Protein AF-A0A6M4JC79-F1 (afdb_monomer)

Radius of gyration: 13.84 Å; Cα contacts (8 Å, |Δi|>4): 183; chains: 1; boundin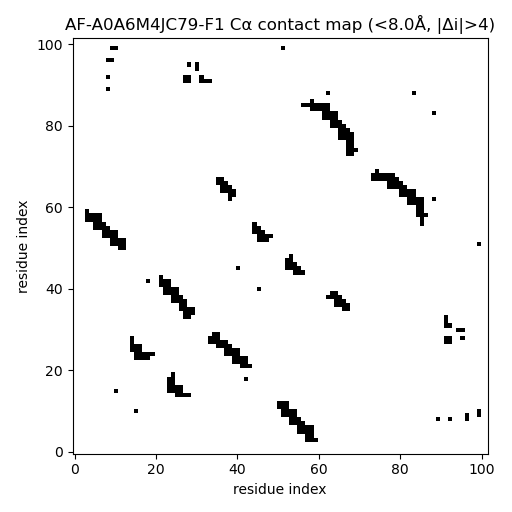g box: 28×36×41 Å

Foldseek 3Di:
DDPFDKDKAKDAPVQWADDDVQWTKGAFDCPFPRHQKIFTDGPVQWADDPRIIMGMDTQADKTWIWHWDPDPPTRPPTPDIDIDGPVVSCVSCVVVRVVVVD

Structure (mmCIF, N/CA/C/O backbone):
data_AF-A0A6M4JC79-F1
#
_entry.id   AF-A0A6M4JC79-F1
#
loop_
_atom_site.group_PDB
_atom_site.id
_atom_site.type_symbol
_atom_site.label_atom_id
_atom_site.label_alt_id
_atom_site.label_comp_id
_atom_site.label_asym_id
_atom_site.label_entity_id
_atom_site.label_seq_id
_atom_site.pdbx_PDB_ins_code
_atom_site.Cartn_x
_atom_site.Cartn_y
_atom_site.Cartn_z
_atom_site.occupancy
_atom_site.B_i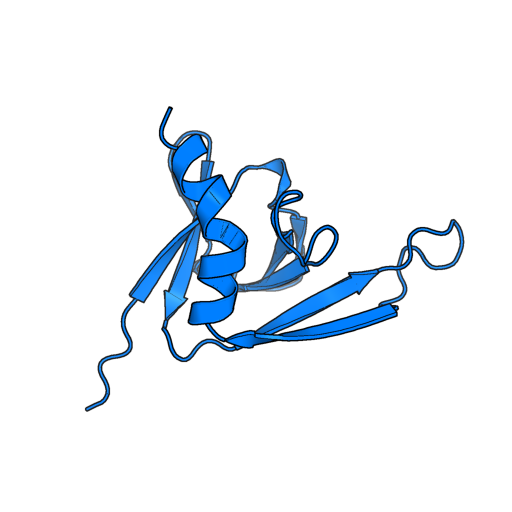so_or_equiv
_atom_site.auth_seq_id
_atom_site.auth_comp_id
_atom_site.auth_asym_id
_atom_site.auth_atom_id
_atom_site.pdbx_PDB_model_num
ATOM 1 N N . MET A 1 1 ? -15.963 0.072 -25.530 1.00 44.28 1 MET A N 1
ATOM 2 C CA . MET A 1 1 ? -14.582 0.285 -25.051 1.00 44.28 1 MET A CA 1
ATOM 3 C C . MET A 1 1 ? -14.689 0.570 -23.566 1.00 44.28 1 MET A C 1
ATOM 5 O O . MET A 1 1 ? -15.346 1.542 -23.220 1.00 44.28 1 MET A O 1
ATOM 9 N N . ASN A 1 2 ? -14.167 -0.299 -22.699 1.00 54.19 2 ASN A N 1
ATOM 10 C CA . ASN A 1 2 ? -14.114 0.014 -21.270 1.00 54.19 2 ASN A CA 1
ATOM 11 C C . ASN A 1 2 ? -12.990 1.031 -21.074 1.00 54.19 2 ASN A C 1
ATOM 13 O O . ASN A 1 2 ? -11.823 0.705 -21.274 1.00 54.19 2 ASN A O 1
ATOM 17 N N . ASN A 1 3 ? -13.350 2.271 -20.755 1.00 67.94 3 ASN A N 1
ATOM 18 C CA . ASN A 1 3 ? -12.383 3.269 -20.322 1.00 67.94 3 ASN A CA 1
ATOM 19 C C . ASN A 1 3 ? -12.091 3.012 -18.845 1.00 67.94 3 ASN A C 1
ATOM 21 O O . ASN A 1 3 ? -12.839 3.479 -17.990 1.00 67.94 3 ASN A O 1
ATOM 25 N N . SER A 1 4 ? -11.028 2.267 -18.550 1.00 81.25 4 SER A N 1
ATOM 26 C CA . SER A 1 4 ? -10.558 2.119 -17.174 1.00 81.25 4 SER A CA 1
ATOM 27 C C . SER A 1 4 ? -10.158 3.496 -16.629 1.00 81.25 4 SER A C 1
ATOM 29 O O . SER A 1 4 ? -9.386 4.236 -17.251 1.00 81.25 4 SER A O 1
ATOM 31 N N . ILE A 1 5 ? -10.700 3.863 -15.472 1.00 91.12 5 ILE A N 1
ATOM 32 C CA . ILE A 1 5 ? -10.522 5.178 -14.858 1.00 91.12 5 ILE A CA 1
ATOM 33 C C . ILE A 1 5 ? -9.235 5.157 -14.036 1.00 91.12 5 ILE A C 1
ATOM 35 O O . ILE A 1 5 ? -9.128 4.438 -13.040 1.00 91.12 5 ILE A O 1
ATOM 39 N N . TRP A 1 6 ? -8.260 5.974 -14.441 1.00 93.38 6 TRP A N 1
ATOM 40 C CA . TRP A 1 6 ? -7.009 6.167 -13.707 1.00 93.38 6 TRP A CA 1
ATOM 41 C C . TRP A 1 6 ? -7.210 6.981 -12.439 1.00 93.38 6 TRP A C 1
ATOM 43 O O . TRP A 1 6 ? -7.871 8.018 -12.430 1.00 93.38 6 TRP A O 1
ATOM 53 N N . GLN A 1 7 ? -6.589 6.515 -11.364 1.00 91.88 7 GLN A N 1
ATOM 54 C CA . GLN A 1 7 ? -6.758 7.045 -10.017 1.00 91.88 7 GLN A CA 1
ATOM 55 C C . GLN A 1 7 ? -5.395 7.127 -9.356 1.00 91.88 7 GLN A C 1
ATOM 57 O O . GLN A 1 7 ? -4.519 6.320 -9.653 1.00 91.88 7 GLN A O 1
ATOM 62 N N . ASN A 1 8 ? -5.210 8.099 -8.468 1.00 93.31 8 ASN A N 1
ATOM 63 C CA . ASN A 1 8 ? -3.970 8.261 -7.721 1.00 93.31 8 ASN A CA 1
ATOM 64 C C . ASN A 1 8 ? -4.290 8.399 -6.236 1.00 93.31 8 ASN A C 1
ATOM 66 O O . ASN A 1 8 ? -5.163 9.181 -5.862 1.00 93.31 8 ASN A O 1
ATOM 70 N N . LEU A 1 9 ? -3.562 7.663 -5.400 1.00 94.06 9 LEU A N 1
ATOM 71 C CA . LEU A 1 9 ? -3.620 7.799 -3.947 1.00 94.06 9 LEU A CA 1
ATOM 72 C C . LEU A 1 9 ? -2.280 8.301 -3.427 1.00 94.06 9 LEU A C 1
ATOM 74 O O . LEU A 1 9 ? -1.226 7.862 -3.891 1.00 94.06 9 LEU A O 1
ATOM 78 N N . LYS A 1 10 ? -2.326 9.213 -2.455 1.00 93.19 10 LYS A N 1
ATOM 79 C CA . LYS A 1 10 ? -1.136 9.723 -1.776 1.00 93.19 10 LYS A CA 1
ATOM 80 C C . LYS A 1 10 ? -0.732 8.820 -0.619 1.00 93.19 10 LYS A C 1
ATOM 82 O O . LYS A 1 10 ? -1.584 8.336 0.130 1.00 93.19 10 LYS A O 1
ATOM 87 N N . ILE A 1 11 ? 0.572 8.649 -0.451 1.00 94.44 11 ILE A N 1
ATOM 88 C CA . ILE A 1 11 ? 1.198 7.868 0.615 1.00 94.44 11 ILE A CA 1
ATOM 89 C C . ILE A 1 11 ? 2.390 8.625 1.194 1.00 94.44 11 ILE A C 1
ATOM 91 O O . ILE A 1 11 ? 3.016 9.448 0.522 1.00 94.44 11 ILE A O 1
ATOM 95 N N . THR A 1 12 ? 2.703 8.348 2.454 1.00 92.38 12 THR A N 1
ATOM 96 C CA . THR A 1 12 ? 3.871 8.925 3.124 1.00 92.38 12 THR A CA 1
ATOM 97 C C . THR A 1 12 ? 5.139 8.145 2.780 1.00 92.38 12 THR A C 1
ATOM 99 O O . THR A 1 12 ? 5.080 7.008 2.307 1.00 92.38 12 THR A O 1
ATOM 102 N N . ASN A 1 13 ? 6.305 8.733 3.054 1.00 92.00 13 ASN A N 1
ATOM 103 C CA . ASN A 1 13 ? 7.598 8.077 2.822 1.00 92.00 13 ASN A CA 1
ATOM 104 C C . ASN A 1 13 ? 7.736 6.767 3.618 1.00 92.00 13 ASN A C 1
ATOM 106 O O . ASN A 1 13 ? 8.324 5.815 3.125 1.00 92.00 13 ASN A O 1
ATOM 110 N N . GLU A 1 14 ? 7.144 6.691 4.814 1.00 91.56 14 GLU A N 1
ATOM 111 C CA . GLU A 1 14 ? 7.167 5.494 5.669 1.00 91.56 14 GLU A CA 1
ATOM 112 C C . GLU A 1 14 ? 6.393 4.312 5.075 1.00 91.56 14 GLU A C 1
ATOM 114 O O . GLU A 1 14 ? 6.654 3.157 5.410 1.00 91.56 14 GLU A O 1
ATOM 119 N N . GLN A 1 15 ? 5.420 4.590 4.206 1.00 94.94 15 GLN A N 1
ATOM 120 C CA . GLN A 1 15 ? 4.644 3.553 3.534 1.00 94.94 15 GLN A CA 1
ATOM 121 C C . GLN A 1 15 ? 5.359 2.984 2.312 1.00 94.94 15 GLN A C 1
ATOM 123 O O . GLN A 1 15 ? 4.934 1.952 1.796 1.00 94.94 15 GLN A O 1
ATOM 128 N N . VAL A 1 16 ? 6.423 3.634 1.846 1.00 95.00 16 VAL A N 1
ATOM 129 C CA . VAL A 1 16 ? 7.212 3.177 0.709 1.00 95.00 16 VAL A CA 1
ATOM 130 C C . VAL A 1 16 ? 8.335 2.284 1.228 1.00 95.00 16 VAL A C 1
ATOM 132 O O . VAL A 1 16 ? 9.277 2.741 1.867 1.00 95.00 16 VAL A O 1
ATOM 135 N N . GLY A 1 17 ? 8.211 0.984 0.978 1.00 93.44 17 GLY A N 1
ATOM 136 C CA . GLY A 1 17 ? 9.230 -0.001 1.311 1.00 93.44 17 GLY A CA 1
ATOM 137 C C . GLY A 1 17 ? 10.301 -0.142 0.229 1.00 93.44 17 GLY A C 1
ATOM 138 O O . GLY A 1 17 ? 10.407 0.654 -0.703 1.00 93.44 17 GLY A O 1
ATOM 139 N N . ASN A 1 18 ? 11.090 -1.209 0.344 1.00 92.00 18 ASN A N 1
ATOM 140 C CA . ASN A 1 18 ? 12.171 -1.490 -0.596 1.00 92.00 18 ASN A CA 1
ATOM 141 C C . ASN A 1 18 ? 11.642 -1.823 -1.999 1.00 92.00 18 ASN A C 1
ATOM 143 O O . ASN A 1 18 ? 10.587 -2.447 -2.162 1.00 92.00 18 ASN A O 1
ATOM 147 N N . ALA A 1 19 ? 12.415 -1.440 -3.015 1.00 91.19 19 ALA A N 1
ATOM 148 C CA . ALA A 1 19 ? 12.200 -1.893 -4.380 1.00 91.19 19 ALA A CA 1
ATOM 149 C C . ALA A 1 19 ? 12.598 -3.372 -4.524 1.00 91.19 19 ALA A C 1
ATOM 151 O O . ALA A 1 19 ? 13.602 -3.819 -3.970 1.00 91.19 19 ALA A O 1
ATOM 152 N N . VAL A 1 20 ? 11.805 -4.125 -5.282 1.00 92.06 20 VAL A N 1
ATOM 153 C CA . VAL A 1 20 ? 12.024 -5.536 -5.613 1.00 92.06 20 VAL A CA 1
ATOM 154 C C . VAL A 1 20 ? 11.810 -5.698 -7.116 1.00 92.06 20 VAL A C 1
ATOM 156 O O . VAL A 1 20 ? 10.677 -5.686 -7.605 1.00 92.06 20 VAL A O 1
ATOM 159 N N . GLY A 1 21 ? 12.909 -5.809 -7.865 1.00 93.62 21 GLY A N 1
ATOM 160 C CA . GLY A 1 21 ? 12.876 -5.800 -9.328 1.00 93.62 21 GLY A CA 1
ATOM 161 C C . GLY A 1 21 ? 12.236 -4.514 -9.862 1.00 93.62 21 GLY A C 1
ATOM 162 O O . GLY A 1 21 ? 12.688 -3.417 -9.553 1.00 93.62 21 GLY A O 1
ATOM 163 N N . ASN A 1 22 ? 11.150 -4.653 -10.627 1.00 94.69 22 ASN A N 1
ATOM 164 C CA . ASN A 1 22 ? 10.400 -3.531 -11.214 1.00 94.69 22 ASN A CA 1
ATOM 165 C C . ASN A 1 22 ? 9.221 -3.048 -10.349 1.00 94.69 22 ASN A 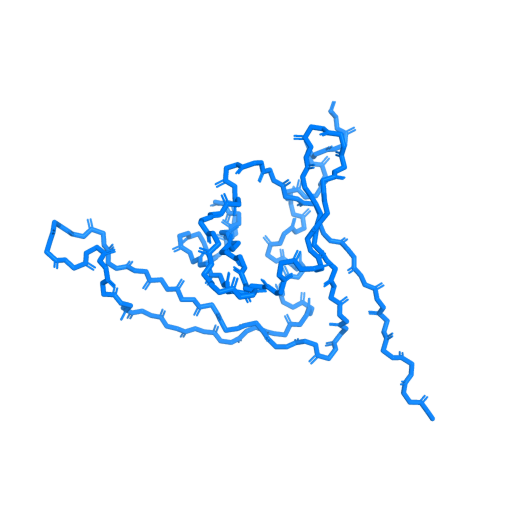C 1
ATOM 167 O O . ASN A 1 22 ? 8.400 -2.239 -10.799 1.00 94.69 22 ASN A O 1
ATOM 171 N N . SER A 1 23 ? 9.116 -3.556 -9.124 1.00 96.06 23 SER A N 1
ATOM 172 C CA . SER A 1 23 ? 8.036 -3.254 -8.193 1.00 96.06 23 SER A CA 1
ATOM 173 C C . SER A 1 23 ? 8.576 -2.600 -6.929 1.00 96.06 23 SER A C 1
ATOM 175 O O . SER A 1 23 ? 9.739 -2.756 -6.573 1.00 96.06 23 SER A O 1
ATOM 177 N N . ILE A 1 24 ? 7.710 -1.890 -6.224 1.00 96.75 24 ILE A N 1
ATOM 178 C CA . ILE A 1 24 ? 7.984 -1.307 -4.918 1.00 96.75 24 ILE A CA 1
ATOM 179 C C . ILE A 1 24 ? 6.939 -1.781 -3.920 1.00 96.75 24 ILE A C 1
ATOM 181 O O . ILE A 1 24 ? 5.779 -2.010 -4.275 1.00 96.75 24 ILE A O 1
ATOM 185 N N . VAL A 1 25 ? 7.368 -1.976 -2.679 1.00 97.06 25 VAL A N 1
ATOM 186 C CA . VAL A 1 25 ? 6.473 -2.346 -1.586 1.00 97.06 25 VAL A CA 1
ATOM 187 C C . VAL A 1 25 ? 5.717 -1.107 -1.118 1.00 97.06 25 VAL A C 1
ATOM 189 O O . VAL A 1 25 ? 6.332 -0.090 -0.809 1.00 97.06 25 VAL A O 1
ATOM 192 N N . ILE A 1 26 ? 4.392 -1.198 -1.038 1.00 97.44 26 ILE A N 1
ATOM 193 C CA . ILE A 1 26 ? 3.534 -0.169 -0.446 1.00 97.44 26 ILE A CA 1
ATOM 194 C C . ILE A 1 26 ? 2.822 -0.767 0.765 1.00 97.44 26 ILE A C 1
ATOM 196 O O . ILE A 1 26 ? 2.083 -1.746 0.640 1.00 97.44 26 ILE A O 1
ATOM 200 N N . TYR A 1 27 ? 3.040 -0.174 1.937 1.00 96.94 27 TYR A N 1
ATOM 201 C CA . TYR A 1 27 ? 2.379 -0.553 3.184 1.00 96.94 27 TYR A CA 1
ATOM 202 C C . TYR A 1 27 ? 1.028 0.141 3.336 1.00 96.94 27 TYR A C 1
ATOM 204 O O . TYR A 1 27 ? 0.874 1.335 3.059 1.00 96.94 27 TYR A O 1
ATOM 212 N N . LEU A 1 28 ? 0.042 -0.602 3.835 1.00 96.06 28 LEU A N 1
ATOM 213 C CA . LEU A 1 28 ? -1.288 -0.055 4.069 1.00 96.06 28 LEU A CA 1
ATOM 214 C C . LEU A 1 28 ? -1.329 0.844 5.313 1.00 96.06 28 LEU A C 1
ATOM 216 O O . LEU A 1 28 ? -0.535 0.660 6.242 1.00 96.06 28 LEU A O 1
ATOM 220 N N . PRO A 1 29 ? -2.265 1.811 5.363 1.00 94.06 29 PRO A N 1
ATOM 221 C CA . PRO A 1 29 ? -2.382 2.733 6.484 1.00 94.06 29 PRO A CA 1
ATOM 222 C C . PRO A 1 29 ? -2.642 1.993 7.795 1.00 94.06 29 PRO A C 1
ATOM 224 O O . PRO A 1 29 ? -3.489 1.094 7.855 1.00 94.06 29 PRO A O 1
ATOM 227 N N . LYS A 1 30 ? -1.976 2.426 8.873 1.00 91.62 30 LYS A N 1
ATOM 228 C CA . LYS A 1 30 ? -2.174 1.878 10.230 1.00 91.62 30 LYS A CA 1
ATOM 229 C C . LYS A 1 30 ? -3.612 2.055 10.739 1.00 91.62 30 LYS A C 1
ATOM 231 O O . LYS A 1 30 ? -4.047 1.298 11.595 1.00 91.62 30 LYS A O 1
ATOM 236 N N . SER A 1 31 ? -4.345 3.032 10.204 1.00 89.12 31 SER A N 1
ATOM 237 C CA . SER A 1 31 ? -5.750 3.318 10.525 1.00 89.12 31 SER A CA 1
ATOM 238 C C . SER A 1 31 ? -6.763 2.451 9.762 1.00 89.12 31 SER A C 1
ATOM 240 O O . SER A 1 31 ? -7.963 2.543 10.024 1.00 89.12 31 SER A O 1
ATOM 242 N N . SER A 1 32 ? -6.308 1.627 8.811 1.00 92.25 32 SER A N 1
ATOM 243 C CA . SER A 1 32 ? -7.160 0.734 8.021 1.00 92.25 32 SER A CA 1
ATOM 244 C C . SER A 1 32 ? -7.327 -0.637 8.688 1.00 92.25 32 SER A C 1
ATOM 246 O O . SER A 1 32 ? -6.486 -1.065 9.481 1.00 92.25 32 SER A O 1
ATOM 248 N N . LYS A 1 33 ? -8.360 -1.398 8.289 1.00 92.31 33 LYS A N 1
ATOM 249 C CA . LYS A 1 33 ? -8.530 -2.812 8.699 1.00 92.31 33 LYS A CA 1
ATOM 250 C C . LYS A 1 33 ? -7.369 -3.723 8.265 1.00 92.31 33 LYS A C 1
ATOM 252 O O . LYS A 1 33 ? -7.236 -4.839 8.759 1.00 92.31 33 LYS A O 1
ATOM 257 N N . TYR A 1 34 ? -6.517 -3.242 7.363 1.00 94.38 34 TYR A N 1
ATOM 258 C CA . TYR A 1 34 ? -5.378 -3.960 6.807 1.00 94.38 34 TYR A CA 1
ATOM 259 C C . TYR A 1 34 ? -4.040 -3.425 7.341 1.00 94.38 34 TYR A C 1
ATOM 261 O O . TYR A 1 34 ? -3.012 -3.500 6.669 1.00 94.38 34 TYR A O 1
ATOM 269 N N . ALA A 1 35 ? -4.017 -2.900 8.566 1.00 93.31 35 ALA A N 1
ATOM 270 C CA . ALA A 1 35 ? -2.776 -2.501 9.218 1.00 93.31 35 ALA A CA 1
ATOM 271 C C . ALA A 1 35 ? -1.750 -3.659 9.269 1.00 93.31 35 ALA A C 1
ATOM 273 O O . ALA A 1 35 ? -2.045 -4.799 9.671 1.00 93.31 35 ALA A O 1
ATOM 274 N N . GLY A 1 36 ? -0.519 -3.352 8.851 1.00 93.50 36 GLY A N 1
ATOM 275 C CA . GLY A 1 36 ? 0.582 -4.313 8.743 1.00 93.50 36 GLY A CA 1
ATOM 276 C C . GLY A 1 36 ? 0.541 -5.198 7.493 1.00 93.50 36 GLY A C 1
ATOM 277 O O . GLY A 1 36 ? 1.369 -6.097 7.380 1.00 93.50 36 GLY A O 1
ATOM 278 N N . TYR A 1 37 ? -0.402 -4.971 6.575 1.00 97.25 37 TYR A N 1
ATOM 279 C CA . TYR A 1 37 ? -0.344 -5.547 5.234 1.00 97.25 37 TYR A CA 1
ATOM 280 C C . TYR A 1 37 ? 0.442 -4.639 4.286 1.00 97.25 37 TYR A C 1
ATOM 282 O O . TYR A 1 37 ? 0.534 -3.425 4.484 1.00 97.25 37 TYR A O 1
ATOM 290 N N . TYR A 1 38 ? 0.969 -5.234 3.224 1.00 96.88 38 TYR A N 1
ATOM 291 C CA . TYR A 1 38 ? 1.624 -4.539 2.126 1.00 96.88 38 TYR A CA 1
ATOM 292 C C . TYR A 1 38 ? 1.289 -5.194 0.791 1.00 96.88 38 TYR A C 1
ATOM 294 O O . TYR A 1 38 ? 0.842 -6.337 0.745 1.00 96.88 38 TYR A O 1
ATOM 302 N N . PHE A 1 39 ? 1.537 -4.489 -0.303 1.00 97.38 39 PHE A N 1
ATOM 303 C CA . PHE A 1 39 ? 1.460 -5.049 -1.649 1.00 97.38 39 PHE A CA 1
ATOM 304 C C . PHE A 1 39 ? 2.619 -4.563 -2.504 1.00 97.38 39 PHE A C 1
ATOM 306 O O . PHE A 1 39 ? 3.271 -3.566 -2.196 1.00 97.38 39 PHE A O 1
ATOM 313 N N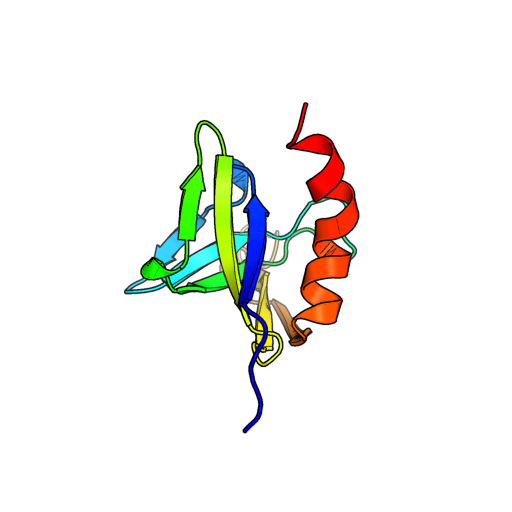 . PHE A 1 40 ? 2.865 -5.280 -3.595 1.00 96.88 40 PHE A N 1
ATOM 314 C CA . PHE A 1 40 ? 3.802 -4.855 -4.622 1.00 96.88 40 PHE A CA 1
ATOM 315 C C . PHE A 1 40 ? 3.069 -4.027 -5.668 1.00 96.88 40 PHE A C 1
ATOM 317 O O . PHE A 1 40 ? 2.035 -4.446 -6.189 1.00 96.88 40 PHE A O 1
ATOM 324 N N . HIS A 1 41 ? 3.626 -2.870 -5.998 1.00 97.25 41 HIS A N 1
ATOM 325 C CA . HIS A 1 41 ? 3.104 -1.996 -7.036 1.00 97.25 41 HIS A CA 1
ATOM 326 C C . HIS A 1 41 ? 4.199 -1.662 -8.053 1.00 97.25 41 HIS A C 1
ATOM 328 O O . HIS A 1 41 ? 5.353 -1.520 -7.649 1.00 97.25 41 HIS A O 1
ATOM 334 N N . PRO A 1 42 ? 3.900 -1.527 -9.357 1.00 96.81 42 PRO A N 1
ATOM 335 C CA . PRO A 1 42 ? 4.918 -1.179 -10.344 1.00 96.81 42 PRO A CA 1
ATOM 336 C C . PRO A 1 42 ? 5.609 0.141 -9.992 1.00 96.81 42 PRO A C 1
ATOM 338 O O . PRO A 1 42 ? 4.951 1.174 -9.871 1.00 96.81 42 PRO A O 1
ATOM 341 N N . ALA A 1 43 ? 6.940 0.133 -9.885 1.00 96.25 43 ALA A N 1
ATOM 342 C CA . ALA A 1 43 ? 7.706 1.306 -9.457 1.00 96.25 43 ALA A CA 1
ATOM 343 C C . ALA A 1 43 ? 7.487 2.513 -10.388 1.00 96.25 43 ALA A C 1
ATOM 345 O O . ALA A 1 43 ? 7.385 3.645 -9.931 1.00 96.25 43 ALA A O 1
ATOM 346 N N . LYS A 1 44 ? 7.297 2.265 -11.692 1.00 95.81 44 LYS A N 1
ATOM 347 C CA . LYS A 1 44 ? 6.993 3.293 -12.706 1.00 95.81 44 LYS A CA 1
ATOM 348 C C . LYS A 1 44 ? 5.673 4.049 -12.480 1.00 95.81 44 LYS A C 1
ATOM 350 O O . LYS A 1 44 ? 5.468 5.108 -13.069 1.00 95.81 44 LYS A O 1
ATOM 355 N N . LEU A 1 45 ? 4.758 3.477 -11.695 1.00 96.56 45 LEU A N 1
ATOM 356 C CA . LEU A 1 45 ? 3.465 4.074 -11.355 1.00 96.56 45 LEU A CA 1
ATOM 357 C C . LEU A 1 45 ? 3.493 4.780 -9.996 1.00 96.56 45 LEU A C 1
ATOM 359 O O . LEU A 1 45 ? 2.496 5.387 -9.614 1.00 96.56 45 LEU A O 1
ATOM 363 N N . VAL A 1 46 ? 4.629 4.743 -9.294 1.00 96.06 46 VAL A N 1
ATOM 364 C CA . VAL A 1 46 ? 4.859 5.497 -8.063 1.00 96.06 46 VAL A CA 1
ATOM 365 C C . VAL A 1 46 ? 5.654 6.751 -8.391 1.00 96.06 46 VAL A C 1
ATOM 367 O O . VAL A 1 46 ? 6.700 6.699 -9.034 1.00 96.06 46 VAL A O 1
ATOM 370 N N . ARG A 1 47 ? 5.147 7.906 -7.966 1.00 94.12 47 ARG A N 1
ATOM 371 C CA . ARG A 1 47 ? 5.741 9.214 -8.245 1.00 94.12 47 ARG A CA 1
ATOM 372 C C . ARG A 1 47 ? 5.849 10.019 -6.969 1.00 94.12 47 ARG A C 1
ATOM 374 O O . ARG A 1 47 ? 4.897 10.096 -6.192 1.00 94.12 47 ARG A O 1
ATOM 381 N N . ARG A 1 48 ? 6.993 10.668 -6.783 1.00 91.31 48 ARG A N 1
ATOM 382 C CA . ARG A 1 48 ? 7.181 11.647 -5.714 1.00 91.31 48 ARG A CA 1
ATOM 383 C C . ARG A 1 48 ? 6.416 12.929 -6.055 1.00 91.31 48 ARG A C 1
ATOM 385 O O . ARG A 1 48 ? 6.532 13.437 -7.166 1.00 91.31 48 ARG A O 1
ATOM 392 N N . GLN A 1 49 ? 5.649 13.442 -5.100 1.00 87.50 49 GLN A N 1
ATOM 393 C CA . GLN A 1 49 ? 4.914 14.703 -5.181 1.00 87.50 49 GLN A CA 1
ATOM 394 C C . GLN A 1 49 ? 5.264 15.545 -3.946 1.00 87.50 49 GLN A C 1
ATOM 396 O O . GLN A 1 49 ? 4.667 15.396 -2.881 1.00 87.50 49 GLN A O 1
ATOM 401 N N . GLY A 1 50 ? 6.283 16.402 -4.075 1.00 85.25 50 GLY A N 1
ATOM 402 C CA . GLY A 1 50 ? 6.805 17.199 -2.960 1.00 85.25 50 GLY A CA 1
ATOM 403 C C . GLY A 1 50 ? 7.394 16.327 -1.841 1.00 85.25 50 GLY A C 1
ATOM 404 O O . GLY A 1 50 ? 8.340 15.560 -2.067 1.00 85.25 50 GLY A O 1
ATOM 405 N N . TYR A 1 51 ? 6.830 16.454 -0.636 1.00 84.19 51 TYR A N 1
ATOM 406 C CA . TYR A 1 51 ? 7.217 15.692 0.560 1.00 84.19 51 TYR A CA 1
ATOM 407 C C . TYR A 1 51 ? 6.560 14.309 0.664 1.00 84.19 51 TYR A C 1
ATOM 409 O O . TYR A 1 51 ? 6.952 13.521 1.523 1.00 84.19 51 TYR A O 1
ATOM 417 N N . ALA A 1 52 ? 5.593 14.011 -0.205 1.00 88.88 52 ALA A N 1
ATOM 418 C CA . ALA A 1 52 ? 4.860 12.753 -0.224 1.00 88.88 52 ALA A CA 1
ATOM 419 C C . ALA A 1 52 ? 5.121 11.963 -1.515 1.00 88.88 52 ALA A C 1
ATOM 421 O O . ALA A 1 52 ? 5.733 12.446 -2.474 1.00 88.88 52 ALA A O 1
ATOM 422 N N . PHE A 1 53 ? 4.607 10.740 -1.554 1.00 93.69 53 PHE A N 1
ATOM 423 C CA . PHE A 1 53 ? 4.516 9.932 -2.761 1.00 93.69 53 PHE A CA 1
ATOM 42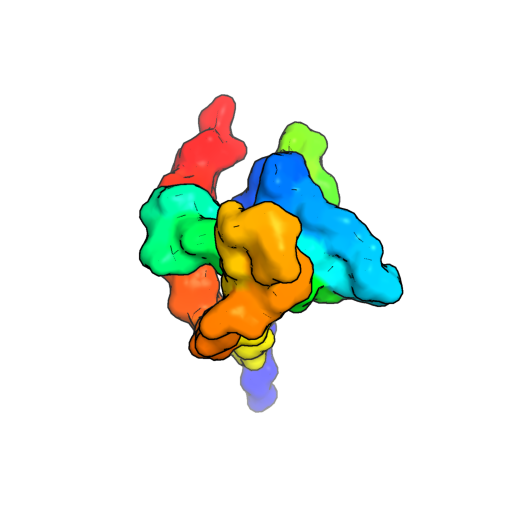4 C C . PHE A 1 53 ? 3.056 9.772 -3.175 1.00 93.69 53 PHE A C 1
ATOM 426 O O . PHE A 1 53 ? 2.123 9.965 -2.401 1.00 93.69 53 PHE A O 1
ATOM 433 N N . SER A 1 54 ? 2.862 9.397 -4.427 1.00 94.88 54 SER A N 1
ATOM 434 C CA . SER A 1 54 ? 1.580 8.992 -4.980 1.00 94.88 54 SER A CA 1
ATOM 435 C C . SER A 1 54 ? 1.780 7.730 -5.799 1.00 94.88 54 SER A C 1
ATOM 437 O O . SER A 1 54 ? 2.852 7.541 -6.376 1.00 94.88 54 SER A O 1
ATOM 439 N N . PHE A 1 55 ? 0.770 6.873 -5.859 1.00 96.00 55 PHE A N 1
ATOM 440 C CA . PHE A 1 55 ? 0.776 5.724 -6.754 1.00 96.00 55 PHE A CA 1
ATOM 441 C C . PHE A 1 55 ? -0.512 5.673 -7.569 1.00 96.00 55 PHE A C 1
ATOM 443 O O . PHE A 1 55 ? -1.597 5.954 -7.050 1.00 96.00 55 PHE A O 1
ATOM 450 N N . GLY A 1 56 ? -0.364 5.349 -8.853 1.00 95.62 56 GLY A N 1
ATOM 451 C CA . GLY A 1 56 ? -1.447 5.348 -9.828 1.00 95.62 56 GLY A CA 1
ATOM 452 C C . GLY A 1 56 ? -1.947 3.947 -10.166 1.00 95.62 56 GLY A C 1
ATOM 453 O O . GLY A 1 56 ? -1.155 3.039 -10.400 1.00 95.62 56 GLY A O 1
ATOM 454 N N . PHE A 1 57 ? -3.259 3.766 -10.258 1.00 96.00 57 PHE A N 1
ATOM 455 C CA . PHE A 1 57 ? -3.884 2.500 -10.653 1.00 96.00 57 PHE A CA 1
ATOM 456 C C . PHE A 1 57 ? -5.211 2.734 -11.372 1.00 96.00 57 PHE A C 1
ATOM 458 O O . PHE A 1 57 ? -5.791 3.816 -11.276 1.00 96.00 57 PHE A O 1
ATOM 465 N N . THR A 1 58 ? -5.695 1.720 -12.086 1.00 95.81 58 THR A N 1
ATOM 466 C CA . THR A 1 58 ? -7.043 1.724 -12.664 1.00 95.81 58 THR A CA 1
ATOM 467 C C . THR A 1 58 ? -8.010 0.919 -11.801 1.00 95.81 58 THR A C 1
ATOM 469 O O . THR A 1 58 ? -7.603 0.152 -10.931 1.00 95.81 58 THR A O 1
ATOM 472 N N . ASP A 1 59 ? -9.304 1.095 -12.032 1.00 93.56 59 ASP A N 1
ATOM 473 C CA . ASP A 1 59 ? -10.385 0.329 -11.407 1.00 93.56 59 ASP A CA 1
ATOM 474 C C . ASP A 1 59 ? -10.281 -1.193 -11.619 1.00 93.56 59 ASP A C 1
ATOM 476 O O . ASP A 1 59 ? -10.671 -1.958 -10.738 1.00 93.56 59 ASP A O 1
ATOM 480 N N . ASP A 1 60 ? -9.656 -1.629 -12.713 1.00 93.62 60 ASP A N 1
ATOM 481 C CA . ASP A 1 60 ? -9.414 -3.047 -13.007 1.00 93.62 60 ASP A CA 1
ATOM 482 C C . ASP A 1 60 ? -8.283 -3.681 -12.178 1.00 93.62 60 ASP A C 1
ATOM 484 O O . ASP A 1 60 ? -8.084 -4.900 -12.214 1.00 93.62 60 ASP A O 1
ATOM 488 N N . PHE A 1 61 ? -7.503 -2.885 -11.437 1.00 94.25 61 PHE A N 1
ATOM 489 C CA . PHE A 1 61 ? -6.412 -3.432 -10.634 1.00 94.25 61 PHE A CA 1
ATOM 490 C C . PHE A 1 61 ? -6.943 -4.326 -9.511 1.00 94.25 61 PHE A C 1
ATOM 492 O O . PHE A 1 61 ? -7.863 -3.977 -8.767 1.00 94.25 61 PHE A O 1
ATOM 499 N N . LYS A 1 62 ? -6.261 -5.460 -9.337 1.00 95.94 62 LYS A N 1
ATOM 500 C CA . LYS A 1 62 ? -6.388 -6.331 -8.170 1.00 95.94 62 LYS A CA 1
ATOM 501 C C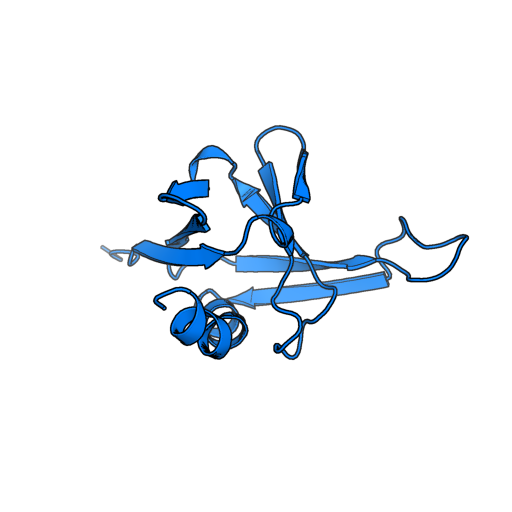 . LYS A 1 62 ? -5.105 -6.265 -7.355 1.00 95.94 62 LYS A C 1
ATOM 503 O O . LYS A 1 62 ? -4.011 -6.446 -7.887 1.00 95.94 62 LYS A O 1
ATOM 508 N N . PHE A 1 63 ? -5.246 -6.016 -6.062 1.00 96.62 63 PHE A N 1
ATOM 509 C CA . PHE A 1 63 ? -4.138 -5.822 -5.138 1.00 96.62 63 PHE A CA 1
ATOM 510 C C . PHE A 1 63 ? -4.014 -7.030 -4.226 1.00 96.62 63 PHE A C 1
ATOM 512 O O . PHE A 1 63 ? -4.834 -7.230 -3.335 1.00 96.62 63 PHE A O 1
ATOM 519 N N . ASN A 1 64 ? -2.972 -7.827 -4.442 1.00 97.19 64 ASN A N 1
ATOM 520 C CA . ASN A 1 64 ? -2.654 -8.955 -3.576 1.00 97.19 64 ASN A CA 1
ATOM 521 C C . ASN A 1 64 ? -1.865 -8.448 -2.372 1.00 97.19 64 ASN A C 1
ATOM 523 O O . ASN A 1 64 ? -0.658 -8.208 -2.455 1.00 97.19 64 ASN A O 1
ATOM 527 N N . LEU A 1 65 ? -2.577 -8.249 -1.269 1.00 97.31 65 LEU A N 1
ATOM 528 C CA . LEU A 1 65 ? -1.993 -7.858 -0.004 1.00 97.31 65 LEU A CA 1
ATOM 529 C C . LEU A 1 65 ? -1.371 -9.067 0.682 1.00 97.31 65 LEU A C 1
ATOM 531 O O . LEU A 1 65 ? -1.964 -10.142 0.720 1.00 97.31 65 LEU A O 1
ATOM 535 N N . LYS A 1 66 ? -0.217 -8.853 1.301 1.00 97.00 66 LYS A N 1
ATOM 536 C CA . LYS A 1 66 ? 0.507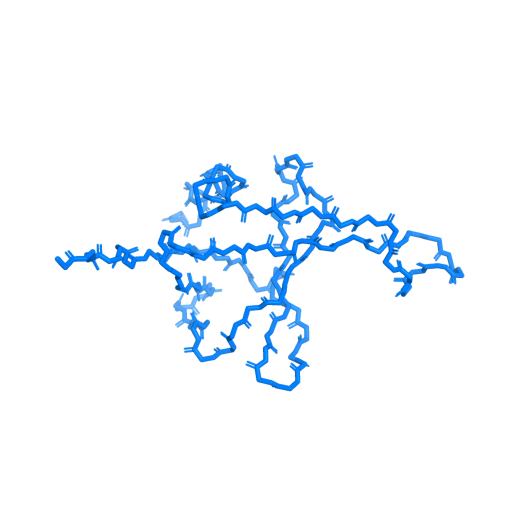 -9.830 2.109 1.00 97.00 66 LYS A CA 1
ATOM 537 C C . LYS A 1 66 ? 0.754 -9.265 3.495 1.00 97.00 66 LYS A C 1
ATOM 539 O O . LYS A 1 66 ? 0.933 -8.058 3.652 1.00 97.00 66 LYS A O 1
ATOM 544 N N . LYS A 1 67 ? 0.776 -10.129 4.503 1.00 96.00 67 LYS A N 1
ATOM 545 C CA . LYS A 1 67 ? 1.172 -9.784 5.869 1.00 96.00 67 LYS A CA 1
ATOM 546 C C . LYS A 1 67 ? 2.191 -10.786 6.369 1.00 96.00 67 LYS A C 1
ATOM 548 O O . LYS A 1 67 ? 1.941 -11.990 6.319 1.00 96.00 67 LYS A O 1
ATOM 553 N N . ASN A 1 68 ? 3.299 -10.270 6.885 1.00 94.38 68 ASN A N 1
ATOM 554 C CA . ASN A 1 68 ? 4.344 -11.096 7.467 1.00 94.38 68 ASN A CA 1
ATOM 555 C C . ASN A 1 68 ? 4.075 -11.390 8.944 1.00 94.38 68 ASN A C 1
ATOM 557 O O . ASN A 1 68 ? 3.298 -10.689 9.605 1.00 94.38 68 ASN A O 1
ATOM 561 N N . GLY A 1 69 ? 4.726 -12.430 9.464 1.00 92.38 69 GLY A N 1
ATOM 562 C CA . GLY A 1 69 ? 4.789 -12.684 10.897 1.00 92.38 69 GLY A CA 1
ATOM 563 C C . GLY A 1 69 ? 5.423 -11.518 11.667 1.00 92.38 69 GLY A C 1
ATOM 564 O O . GLY A 1 69 ? 6.141 -10.693 11.111 1.00 92.38 69 GLY A O 1
ATOM 565 N N . ASN A 1 70 ? 5.144 -11.441 12.969 1.00 88.75 70 ASN A N 1
ATOM 566 C CA . ASN A 1 70 ? 5.720 -10.426 13.866 1.00 88.75 70 ASN A CA 1
ATOM 567 C C . ASN A 1 70 ? 6.725 -11.025 14.873 1.00 88.75 70 ASN A C 1
ATOM 569 O O . ASN A 1 70 ? 7.224 -10.338 15.759 1.00 88.75 70 ASN A O 1
ATOM 573 N N . GLY A 1 71 ? 6.987 -12.329 14.792 1.00 90.06 71 GLY A N 1
ATOM 574 C CA . GLY A 1 71 ? 7.905 -13.039 15.673 1.00 90.06 71 GLY A CA 1
ATOM 575 C C . GLY A 1 71 ? 9.341 -13.012 15.155 1.00 90.06 71 GLY A C 1
ATOM 576 O O . GLY A 1 71 ? 9.598 -12.878 13.959 1.00 90.06 71 GLY A O 1
ATOM 577 N N . ARG A 1 72 ? 10.302 -13.216 16.064 1.00 90.06 72 ARG A N 1
ATOM 578 C CA . ARG A 1 72 ? 11.743 -13.248 15.749 1.00 90.06 72 ARG A CA 1
ATOM 579 C C . ARG A 1 72 ? 12.085 -14.203 14.598 1.00 90.06 72 ARG A C 1
ATOM 581 O O . ARG A 1 72 ? 12.962 -13.882 13.799 1.00 90.06 72 ARG A O 1
ATOM 588 N N . TYR A 1 73 ? 11.391 -15.339 14.534 1.00 90.62 73 TYR A N 1
ATOM 589 C CA . TYR A 1 73 ? 11.664 -16.429 13.596 1.00 90.62 73 TYR A CA 1
ATOM 590 C C . TYR A 1 73 ? 10.786 -16.416 12.339 1.00 90.62 73 TYR A C 1
ATOM 592 O O . TYR A 1 73 ? 11.195 -17.004 11.352 1.00 90.62 73 TYR A O 1
ATOM 600 N N . ASN A 1 74 ? 9.638 -15.724 12.347 1.00 89.88 74 ASN A N 1
ATOM 601 C CA . ASN A 1 74 ? 8.683 -15.725 11.227 1.00 89.88 74 ASN A CA 1
ATOM 602 C C . ASN A 1 74 ? 8.454 -14.342 10.595 1.00 89.88 74 ASN A C 1
ATOM 604 O O . ASN A 1 74 ? 7.521 -14.149 9.818 1.00 89.88 74 ASN A O 1
ATOM 608 N N . LYS A 1 75 ? 9.299 -13.354 10.915 1.00 87.00 75 LYS A N 1
ATOM 609 C CA . LYS A 1 75 ? 9.193 -11.976 10.397 1.00 87.00 75 LYS A CA 1
ATOM 610 C C . LYS A 1 75 ? 9.303 -11.845 8.874 1.00 87.00 75 LYS A C 1
ATOM 612 O O . LYS A 1 75 ? 8.934 -10.814 8.313 1.00 87.00 75 LYS A O 1
ATOM 617 N N . PHE A 1 76 ? 9.835 -12.868 8.212 1.00 86.81 76 PHE A N 1
ATOM 618 C CA . PHE A 1 76 ? 9.946 -12.928 6.756 1.00 86.81 76 PHE A CA 1
ATOM 619 C C . PHE A 1 76 ? 8.908 -13.857 6.119 1.00 86.81 76 PHE A C 1
ATOM 621 O O . PHE A 1 76 ? 8.763 -13.841 4.900 1.00 86.81 76 PHE A O 1
ATOM 628 N N . ASP A 1 77 ? 8.163 -14.611 6.928 1.00 92.31 77 ASP A N 1
ATOM 629 C CA . ASP A 1 77 ? 7.156 -15.541 6.439 1.00 92.31 77 ASP A CA 1
ATOM 630 C C . ASP A 1 77 ? 5.843 -14.803 6.209 1.00 92.31 77 ASP A C 1
ATOM 632 O O . ASP A 1 77 ? 5.345 -14.101 7.095 1.00 92.31 77 ASP A O 1
ATOM 636 N N . VAL A 1 78 ? 5.260 -14.989 5.026 1.00 94.25 78 VAL A N 1
ATOM 637 C CA . VAL A 1 78 ? 3.914 -14.502 4.720 1.00 94.25 78 VAL A CA 1
ATOM 638 C C . VAL A 1 78 ? 2.912 -15.394 5.447 1.00 94.25 78 VAL A C 1
ATOM 640 O O . VAL A 1 78 ? 2.789 -16.576 5.147 1.00 94.25 78 VAL A O 1
ATOM 643 N N . ILE A 1 79 ? 2.186 -14.821 6.406 1.00 95.38 79 ILE A N 1
ATOM 644 C CA . ILE A 1 79 ? 1.220 -15.550 7.241 1.00 95.38 79 ILE A CA 1
ATOM 645 C C . ILE A 1 79 ? -0.227 -15.363 6.784 1.00 95.38 79 ILE A C 1
ATOM 647 O O . ILE A 1 79 ? -1.096 -16.138 7.178 1.00 95.38 79 ILE A O 1
ATOM 651 N N . LYS A 1 80 ? -0.513 -14.304 6.014 1.00 95.81 80 LYS A N 1
ATOM 652 C CA . LYS A 1 80 ? -1.847 -14.010 5.472 1.00 95.81 80 LYS A CA 1
ATOM 653 C C . LYS A 1 80 ? -1.738 -13.305 4.129 1.00 95.81 80 LYS A C 1
ATOM 655 O O . LYS A 1 80 ? -0.905 -12.412 3.967 1.00 95.81 80 LYS A O 1
ATOM 660 N N . GLU A 1 81 ? -2.646 -13.650 3.225 1.00 97.19 81 GLU A N 1
ATOM 661 C CA . GLU A 1 81 ? -2.833 -12.977 1.943 1.00 97.19 81 GLU A CA 1
ATOM 662 C C . GLU A 1 81 ? -4.315 -12.657 1.731 1.00 97.19 81 GLU A C 1
ATOM 664 O O . GLU A 1 81 ? -5.191 -13.417 2.143 1.00 97.19 81 GLU A O 1
ATOM 669 N N . VAL A 1 82 ? -4.601 -11.507 1.125 1.00 97.25 82 VAL A N 1
ATOM 670 C CA . VAL A 1 82 ? -5.959 -11.103 0.742 1.00 97.25 82 VAL A CA 1
ATOM 671 C C . VAL A 1 82 ? -5.898 -10.290 -0.541 1.00 97.25 82 VAL A C 1
ATOM 673 O O . VAL A 1 82 ? -5.018 -9.447 -0.704 1.00 97.25 82 VAL A O 1
ATOM 676 N N . THR A 1 83 ? -6.830 -10.529 -1.454 1.00 97.62 83 THR A N 1
ATOM 677 C CA . THR A 1 83 ? -6.943 -9.749 -2.687 1.00 97.62 83 THR A CA 1
ATOM 678 C C . THR A 1 83 ? -8.003 -8.674 -2.509 1.00 97.62 83 THR A C 1
ATOM 680 O O . THR A 1 83 ? -9.129 -8.990 -2.140 1.00 97.62 83 THR A O 1
ATOM 683 N N . LEU A 1 84 ? -7.646 -7.422 -2.794 1.00 96.31 84 LEU A N 1
ATOM 684 C CA . LEU A 1 84 ? -8.576 -6.297 -2.836 1.00 96.31 84 LEU A CA 1
ATOM 685 C C . LEU A 1 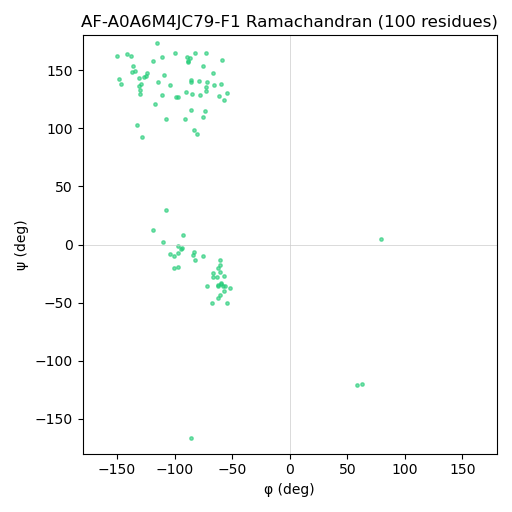84 ? -8.800 -5.824 -4.266 1.00 96.31 84 LEU A C 1
ATOM 687 O O . LEU A 1 84 ? -7.879 -5.803 -5.085 1.00 96.31 84 LEU A O 1
ATOM 691 N N . SER A 1 85 ? -10.018 -5.381 -4.537 1.00 96.44 85 SER A N 1
ATOM 692 C CA . SER A 1 85 ? -10.336 -4.541 -5.687 1.00 96.44 85 SER A CA 1
ATOM 693 C C . SER A 1 85 ? -9.806 -3.113 -5.505 1.00 96.44 85 SER A C 1
ATOM 695 O O . SER A 1 85 ? -9.481 -2.673 -4.397 1.00 96.44 85 SER A O 1
ATOM 697 N N . ALA A 1 86 ? -9.761 -2.349 -6.597 1.00 94.69 86 ALA A N 1
ATOM 698 C CA . ALA A 1 86 ? -9.433 -0.927 -6.565 1.00 94.69 86 ALA A CA 1
ATOM 699 C C . ALA A 1 86 ? -10.352 -0.110 -5.638 1.00 94.69 86 ALA A C 1
ATOM 701 O O . ALA A 1 86 ? -9.886 0.828 -4.991 1.00 94.69 86 ALA A O 1
ATOM 702 N N . THR A 1 87 ? -11.638 -0.460 -5.546 1.00 93.94 87 THR A N 1
ATOM 703 C CA . THR A 1 87 ? -12.600 0.215 -4.660 1.00 93.94 87 THR A CA 1
ATOM 704 C C . THR A 1 87 ? -12.271 -0.037 -3.191 1.00 93.94 87 THR A C 1
ATOM 706 O O . THR A 1 87 ? -12.093 0.917 -2.438 1.00 93.94 87 THR A O 1
ATOM 709 N N . GLU A 1 88 ? -12.076 -1.298 -2.802 1.00 95.12 88 GLU A N 1
ATOM 710 C CA . GLU A 1 88 ? -11.710 -1.662 -1.425 1.00 95.12 88 GLU A CA 1
ATOM 711 C C . GLU A 1 88 ? -10.357 -1.074 -1.010 1.00 95.12 88 GLU A C 1
ATOM 713 O O . GLU A 1 88 ? -10.161 -0.690 0.147 1.00 95.12 88 GLU A O 1
ATOM 718 N N . LEU A 1 89 ? -9.410 -0.974 -1.952 1.00 95.25 89 LEU A N 1
ATOM 719 C CA . LEU A 1 89 ? -8.136 -0.322 -1.682 1.00 95.25 89 LEU A CA 1
ATOM 720 C C . LEU A 1 89 ? -8.350 1.155 -1.334 1.00 95.25 89 LEU A C 1
ATOM 722 O O . LEU A 1 89 ? -7.797 1.627 -0.348 1.00 95.25 89 LEU A O 1
ATOM 726 N N . LYS A 1 90 ? -9.169 1.897 -2.084 1.00 93.50 90 LYS A N 1
ATOM 727 C CA . LYS A 1 90 ? -9.426 3.310 -1.757 1.00 93.50 90 LYS A CA 1
ATOM 728 C C . LYS A 1 90 ? -10.040 3.483 -0.383 1.00 93.50 90 LYS A C 1
ATOM 730 O O . LYS A 1 90 ? -9.596 4.361 0.348 1.00 93.50 90 LYS A O 1
ATOM 735 N N . GLU A 1 91 ? -11.014 2.651 -0.028 1.00 93.19 91 GLU A N 1
ATOM 736 C CA . GLU A 1 91 ? -11.634 2.678 1.300 1.00 93.19 91 GLU A CA 1
ATOM 737 C C . GLU A 1 91 ? -10.580 2.496 2.399 1.00 93.19 91 GLU A C 1
ATOM 739 O O . GLU A 1 91 ? -10.587 3.204 3.406 1.00 93.19 91 GLU A O 1
ATOM 744 N N . ALA A 1 92 ? -9.598 1.613 2.182 1.00 93.75 92 ALA A N 1
ATOM 745 C CA . ALA A 1 92 ? -8.493 1.427 3.117 1.00 93.75 92 ALA A CA 1
ATOM 746 C C . ALA A 1 92 ? -7.611 2.683 3.278 1.00 93.75 92 ALA A C 1
ATOM 748 O O . ALA A 1 92 ? -7.026 2.874 4.344 1.00 93.75 92 ALA A O 1
ATOM 749 N N . PHE A 1 93 ? -7.523 3.544 2.260 1.00 92.94 93 PHE A N 1
ATOM 750 C CA . PHE A 1 93 ? -6.724 4.776 2.273 1.00 92.94 93 PHE A CA 1
ATOM 751 C C . PHE A 1 93 ? -7.533 6.056 2.535 1.00 92.94 93 PHE A C 1
ATOM 753 O O . PHE A 1 93 ? -6.924 7.098 2.782 1.00 92.94 93 PHE A O 1
ATOM 760 N N . GLU A 1 94 ? -8.866 6.001 2.534 1.00 90.62 94 GLU A N 1
ATOM 761 C CA . GLU A 1 94 ? -9.759 7.169 2.553 1.00 90.62 94 GLU A CA 1
ATOM 762 C C . GLU A 1 94 ? -9.469 8.120 3.722 1.00 90.62 94 GLU A C 1
ATOM 764 O O . GLU A 1 94 ? -9.265 9.320 3.526 1.00 90.62 94 GLU A O 1
ATOM 769 N N . LYS A 1 95 ? -9.379 7.583 4.946 1.00 85.00 95 LYS A N 1
ATOM 770 C CA . LYS A 1 95 ? -9.112 8.383 6.154 1.00 85.00 95 LYS A CA 1
ATOM 771 C C . LYS A 1 95 ? -7.753 9.078 6.106 1.00 85.00 95 LYS A C 1
ATOM 773 O O . LYS A 1 95 ? -7.623 10.196 6.590 1.00 85.00 95 LYS A O 1
ATOM 778 N N . GLN A 1 96 ? -6.752 8.424 5.517 1.00 86.56 96 GLN A N 1
ATOM 779 C CA . GLN A 1 96 ? -5.409 8.980 5.383 1.00 86.56 96 GLN A CA 1
ATOM 780 C C . GLN A 1 96 ? -5.368 10.105 4.346 1.00 86.56 96 GLN A C 1
ATOM 782 O O . GLN A 1 96 ? -4.646 11.077 4.547 1.00 86.56 96 GLN A O 1
ATOM 787 N N . GLN A 1 97 ? -6.141 10.003 3.257 1.00 85.19 97 GLN A N 1
ATOM 788 C CA . GLN A 1 97 ? -6.087 10.996 2.181 1.00 85.19 97 GLN A CA 1
ATOM 789 C C . GLN A 1 97 ? -6.395 12.408 2.683 1.00 85.19 97 GLN A C 1
ATOM 791 O O . GLN A 1 97 ? -5.759 13.345 2.221 1.00 85.19 97 GLN A O 1
ATOM 796 N N . LYS A 1 98 ? -7.307 12.565 3.650 1.00 73.00 98 LYS A N 1
ATOM 797 C CA . LYS A 1 98 ? -7.679 13.875 4.209 1.00 73.00 98 LYS A CA 1
ATOM 798 C C . LYS A 1 98 ? -6.547 14.555 4.991 1.00 73.00 98 LYS A C 1
ATOM 800 O O . LYS A 1 98 ? -6.509 15.772 5.016 1.00 73.00 98 LYS A O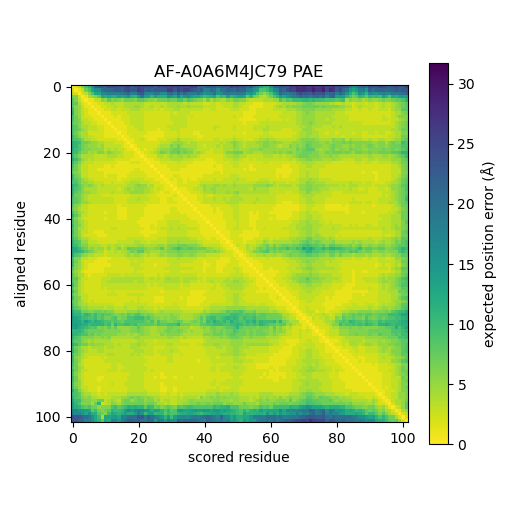 1
ATOM 805 N N . GLY A 1 99 ? -5.631 13.787 5.584 1.00 65.88 99 GLY A N 1
ATOM 806 C CA . GLY A 1 99 ? -4.559 14.313 6.440 1.00 65.88 99 GLY A CA 1
ATOM 807 C C . GLY A 1 99 ? -3.228 14.591 5.736 1.00 65.88 99 GLY A C 1
ATOM 808 O O . GLY A 1 99 ? -2.302 15.038 6.391 1.00 65.88 99 GLY A O 1
ATOM 809 N N . ILE A 1 100 ? -3.101 14.294 4.435 1.00 65.25 100 ILE A N 1
ATOM 810 C CA . ILE A 1 100 ? -1.876 14.570 3.648 1.00 65.25 100 ILE A CA 1
ATOM 811 C C . ILE A 1 100 ? -1.977 15.927 2.904 1.00 65.25 100 ILE A C 1
ATOM 813 O O . ILE A 1 100 ? -1.043 16.334 2.217 1.00 65.25 100 ILE A O 1
ATOM 817 N N . TRP A 1 101 ? -3.120 16.617 2.980 1.00 54.88 101 TRP A N 1
ATOM 818 C CA . TRP A 1 101 ? -3.333 17.927 2.340 1.00 54.88 101 TRP A CA 1
ATOM 819 C C . TRP A 1 101 ? -3.118 19.131 3.269 1.00 54.88 101 TRP A C 1
ATOM 821 O O . TRP A 1 101 ? -3.134 20.251 2.764 1.00 54.88 101 TRP A O 1
ATOM 831 N N . ASP A 1 102 ? -2.910 18.887 4.564 1.00 44.91 102 ASP A N 1
ATOM 832 C CA . ASP A 1 102 ? -2.455 19.866 5.566 1.00 44.91 102 ASP A CA 1
ATOM 833 C C . ASP A 1 102 ? -0.923 19.817 5.686 1.00 44.91 102 ASP A C 1
ATOM 835 O O . ASP A 1 102 ? -0.304 20.891 5.855 1.00 44.91 102 ASP A O 1
#

Solvent-accessible surface area (backbone atoms only — not comparable to full-atom values): 5933 Å² total; per-residue (Å²): 131,88,78,72,55,77,44,74,49,74,42,54,65,87,30,54,53,67,73,57,91,72,24,24,33,40,45,44,46,78,90,22,100,50,46,72,25,29,32,77,42,56,42,92,44,49,43,80,56,89,91,33,32,32,40,54,47,38,59,84,43,72,45,62,32,38,22,55,36,91,47,99,88,34,50,84,40,76,74,46,74,50,78,35,46,38,66,59,48,47,63,44,42,50,78,57,53,70,68,75,78,118

pLDDT: mean 90.69, std 10.28, range [44.28, 97.62]

Secondary structure (DSSP, 8-state):
-----EEEEEE-GGGEEEEETTEEEEEPPTTSTTTT-EEEEEGGGEEEETTEEEEEEETT-EEEEEEE--STTTTTSEEEEEEEEHHHHHHHHHHHHTTS--

Nearest PDB structures (foldseek):
  3k1q-assembly1_A  TM=3.772E-01  e=3.995E+00  Grass carp reovirus
  6p77-assembly2_B  TM=3.217E-01  e=9.186E+00  Catenulispora acidiphila DSM 44928

Organism: NCBI:txid754515

Mean predicted aligned error: 4.55 Å

Sequence (102 aa):
MNNSIWQNLKITNEQVGNAVGNSIVIYLPKSSKYAGYYFFHPAKLVRRQGYAFSFGFTDDFKFNLKKNGNGRYNKFDVIKEVTLSATELKEAFEKQQKGIWD